Protein AF-A0A4V1DI14-F1 (afdb_monomer_lite)

pLDDT: mean 85.04, std 14.4, range [32.91, 95.81]

Radius of gyration: 13.13 Å; chains: 1; bounding box: 42×26×35 Å

Structure (mmCIF, N/CA/C/O backbone):
data_AF-A0A4V1DI14-F1
#
_entry.id   AF-A0A4V1DI14-F1
#
loop_
_atom_site.group_PDB
_atom_site.id
_atom_site.type_symbol
_atom_site.label_atom_id
_atom_site.label_alt_id
_atom_site.label_comp_id
_atom_site.label_asym_id
_atom_site.label_entity_id
_atom_site.label_seq_id
_atom_site.pdbx_PDB_ins_code
_atom_site.Cartn_x
_atom_site.Cartn_y
_atom_site.Cartn_z
_atom_site.occupancy
_atom_site.B_iso_or_equiv
_atom_site.auth_seq_id
_atom_site.auth_comp_id
_atom_site.auth_asym_id
_atom_site.auth_atom_id
_atom_site.pdbx_PDB_model_num
ATOM 1 N N . MET A 1 1 ? -28.842 4.472 -12.745 1.00 34.69 1 MET A N 1
ATOM 2 C CA . MET A 1 1 ? -27.729 5.314 -12.259 1.00 34.69 1 MET A CA 1
ATOM 3 C C . MET A 1 1 ? -26.998 4.525 -11.185 1.00 34.69 1 MET A C 1
ATOM 5 O O . MET A 1 1 ? -27.484 4.442 -10.068 1.00 34.69 1 MET A O 1
ATOM 9 N N . THR A 1 2 ? -25.924 3.823 -11.539 1.00 32.91 2 THR A N 1
ATOM 10 C CA . THR A 1 2 ? -25.123 3.049 -10.580 1.00 32.91 2 THR A CA 1
ATOM 11 C C . THR A 1 2 ? -24.181 3.997 -9.860 1.00 32.91 2 THR A C 1
ATOM 13 O O . THR A 1 2 ? -23.197 4.452 -10.442 1.00 32.91 2 THR A O 1
ATOM 16 N N . THR A 1 3 ? -24.495 4.322 -8.610 1.00 44.41 3 THR A N 1
ATOM 17 C CA . THR A 1 3 ? -23.587 5.018 -7.701 1.00 44.41 3 THR A CA 1
ATOM 18 C C . THR A 1 3 ? -22.331 4.156 -7.562 1.00 44.41 3 THR A C 1
ATOM 20 O O . THR A 1 3 ? -22.338 3.146 -6.862 1.00 44.41 3 THR A O 1
ATOM 23 N N . GLN A 1 4 ? -21.263 4.482 -8.295 1.00 47.41 4 GLN A N 1
ATOM 24 C CA . GLN A 1 4 ? -19.953 3.878 -8.070 1.00 47.41 4 GLN A CA 1
ATOM 25 C C . GLN A 1 4 ? -19.480 4.361 -6.701 1.00 47.41 4 GLN A C 1
ATOM 27 O O . GLN A 1 4 ? -18.945 5.461 -6.573 1.00 47.41 4 GLN A O 1
ATOM 32 N N . TYR A 1 5 ? -19.709 3.555 -5.668 1.00 50.75 5 TYR A N 1
ATOM 33 C CA . TYR A 1 5 ? -19.068 3.731 -4.374 1.00 50.75 5 TYR A CA 1
ATOM 34 C C . TYR A 1 5 ? -17.562 3.553 -4.589 1.00 50.75 5 TYR A C 1
ATOM 36 O O . TYR A 1 5 ? -17.045 2.439 -4.578 1.00 50.75 5 TYR A O 1
ATOM 44 N N . ARG A 1 6 ? -16.851 4.649 -4.881 1.00 60.19 6 ARG A N 1
ATOM 45 C CA . ARG A 1 6 ? -15.390 4.636 -4.934 1.00 60.19 6 ARG A CA 1
ATOM 46 C C . ARG A 1 6 ? -14.900 4.340 -3.524 1.00 60.19 6 ARG A C 1
ATOM 48 O O . ARG A 1 6 ? -15.091 5.152 -2.625 1.00 60.19 6 ARG A O 1
ATOM 55 N N . THR A 1 7 ? -14.293 3.173 -3.341 1.00 67.38 7 THR A N 1
ATOM 56 C CA . THR A 1 7 ? -13.611 2.810 -2.101 1.00 67.38 7 THR A CA 1
ATOM 57 C C . THR A 1 7 ? -12.577 3.891 -1.773 1.00 67.38 7 THR A C 1
ATOM 59 O O . THR A 1 7 ? -11.688 4.126 -2.601 1.00 67.38 7 THR A O 1
ATOM 62 N N . PRO A 1 8 ? -12.684 4.584 -0.625 1.00 78.56 8 PRO A N 1
ATOM 63 C CA . PRO A 1 8 ? -11.749 5.643 -0.280 1.00 78.56 8 PRO A CA 1
ATOM 64 C C . PRO A 1 8 ? -10.317 5.105 -0.206 1.00 78.56 8 PRO A C 1
ATOM 66 O O . PRO A 1 8 ? -10.009 4.172 0.541 1.00 78.56 8 PRO A O 1
ATOM 69 N N . ARG A 1 9 ? -9.441 5.715 -1.010 1.00 86.50 9 ARG A N 1
ATOM 70 C CA . ARG A 1 9 ? -7.990 5.516 -0.973 1.00 86.50 9 ARG A CA 1
ATOM 71 C C . ARG A 1 9 ? -7.430 6.371 0.153 1.00 86.50 9 ARG A C 1
ATOM 73 O O . ARG A 1 9 ? -7.548 7.589 0.112 1.00 86.50 9 ARG A O 1
ATOM 80 N N . LEU A 1 10 ? -6.845 5.725 1.152 1.00 88.31 10 LEU A N 1
ATOM 81 C CA . LEU A 1 10 ? -6.224 6.397 2.291 1.00 88.31 10 LEU A CA 1
ATOM 82 C C . LEU A 1 10 ? -4.787 6.808 1.987 1.00 88.31 10 LEU A C 1
ATOM 84 O O . LEU A 1 10 ? -4.359 7.892 2.367 1.00 88.31 10 LEU A O 1
ATOM 88 N N . ALA A 1 11 ? -4.045 5.938 1.305 1.00 90.94 11 ALA A N 1
ATOM 89 C CA . ALA A 1 11 ? -2.674 6.203 0.906 1.00 90.94 11 ALA A CA 1
ATOM 90 C C . ALA A 1 11 ? -2.348 5.450 -0.381 1.00 90.94 11 ALA A C 1
ATOM 92 O O . ALA A 1 11 ? -2.833 4.343 -0.610 1.00 90.94 11 ALA A O 1
ATOM 93 N N . THR A 1 12 ? -1.513 6.057 -1.214 1.00 93.25 12 THR A N 1
ATOM 94 C CA . THR A 1 12 ? -0.805 5.377 -2.300 1.00 93.25 12 THR A CA 1
ATOM 95 C C . THR A 1 12 ? 0.677 5.573 -2.036 1.00 93.25 12 THR A C 1
ATOM 97 O O . THR A 1 12 ? 1.094 6.699 -1.775 1.00 93.25 12 THR A O 1
ATOM 100 N N . LEU A 1 13 ? 1.460 4.501 -2.035 1.00 93.50 13 LEU A N 1
ATOM 101 C CA . LEU A 1 13 ? 2.894 4.535 -1.800 1.00 93.50 13 LEU A CA 1
ATOM 102 C C . LEU A 1 13 ? 3.624 3.954 -3.008 1.00 93.50 13 LEU A C 1
ATOM 104 O O . LEU A 1 13 ? 3.278 2.875 -3.482 1.00 93.50 13 LEU A O 1
ATOM 108 N N . ILE A 1 14 ? 4.660 4.646 -3.468 1.00 93.12 14 ILE A N 1
ATOM 109 C CA . ILE A 1 14 ? 5.497 4.230 -4.598 1.00 93.12 14 ILE A CA 1
ATOM 110 C C . ILE A 1 14 ? 6.945 4.066 -4.152 1.00 93.12 14 ILE A C 1
ATOM 112 O O . ILE A 1 14 ? 7.417 4.791 -3.277 1.00 93.12 14 ILE A O 1
ATOM 116 N N . HIS A 1 15 ? 7.672 3.130 -4.755 1.00 91.06 15 HIS A N 1
ATOM 117 C CA . HIS A 1 15 ? 9.095 2.972 -4.475 1.00 91.06 15 HIS A CA 1
ATOM 118 C C . HIS A 1 15 ? 9.915 3.844 -5.431 1.00 91.06 15 HIS A C 1
ATOM 120 O O . HIS A 1 15 ? 10.137 3.472 -6.585 1.00 91.06 15 HIS A O 1
ATOM 126 N N . GLN A 1 16 ? 10.385 5.004 -4.960 1.00 83.44 16 GLN A N 1
ATOM 127 C CA . GLN A 1 16 ? 11.002 6.024 -5.825 1.00 83.44 16 GLN A CA 1
ATOM 128 C C . GLN A 1 16 ? 12.231 5.510 -6.589 1.00 83.44 16 GLN A C 1
ATOM 130 O O . GLN A 1 16 ? 12.396 5.808 -7.768 1.00 83.44 16 GLN A O 1
ATOM 135 N N . ALA A 1 17 ? 13.071 4.696 -5.946 1.00 85.38 17 ALA A N 1
ATOM 136 C CA . ALA A 1 17 ? 14.285 4.169 -6.571 1.00 85.38 17 ALA A CA 1
ATOM 137 C C . ALA A 1 17 ? 14.018 3.026 -7.567 1.00 85.38 17 ALA A C 1
ATOM 139 O O . ALA A 1 17 ? 14.873 2.711 -8.391 1.00 85.38 17 ALA A O 1
ATOM 140 N N . THR A 1 18 ? 12.848 2.382 -7.500 1.00 84.69 18 THR A N 1
ATOM 141 C CA . THR A 1 18 ? 12.497 1.262 -8.390 1.00 84.69 18 THR A CA 1
ATOM 142 C C . THR A 1 18 ? 11.012 1.324 -8.758 1.00 84.69 18 THR A C 1
ATOM 144 O O . THR A 1 18 ? 10.225 0.524 -8.243 1.00 84.69 18 THR A O 1
ATOM 147 N N . PRO A 1 19 ? 10.613 2.253 -9.647 1.00 77.06 19 PRO A N 1
ATOM 148 C CA . PRO A 1 19 ? 9.203 2.498 -9.967 1.00 77.06 19 PRO A CA 1
ATOM 149 C C . PRO A 1 19 ? 8.492 1.287 -10.586 1.00 77.06 19 PRO A C 1
ATOM 151 O O . PRO A 1 19 ? 7.301 1.087 -10.383 1.00 77.06 19 PRO A O 1
ATOM 154 N N . TYR A 1 20 ? 9.239 0.420 -11.277 1.00 82.75 20 TYR A N 1
ATOM 155 C CA . TYR A 1 20 ? 8.730 -0.834 -11.845 1.00 82.75 20 TYR A CA 1
ATOM 156 C C . TYR A 1 20 ? 8.230 -1.835 -10.789 1.00 82.75 20 TYR A C 1
ATOM 158 O O . TYR A 1 20 ? 7.579 -2.815 -11.136 1.00 82.75 20 TYR A O 1
ATOM 166 N N . ARG A 1 21 ? 8.519 -1.612 -9.496 1.00 85.94 21 ARG A N 1
ATOM 167 C CA . ARG A 1 21 ? 7.944 -2.406 -8.401 1.00 85.94 21 ARG A CA 1
ATOM 168 C C . ARG A 1 21 ? 6.467 -2.105 -8.165 1.00 85.94 21 ARG A C 1
ATOM 170 O O . ARG A 1 21 ? 5.886 -2.756 -7.307 1.00 85.94 21 ARG A O 1
ATOM 177 N N . GLY A 1 22 ? 5.868 -1.164 -8.890 1.00 91.62 22 GLY A N 1
ATOM 178 C CA . GLY A 1 22 ? 4.457 -0.835 -8.758 1.00 91.62 22 GLY A CA 1
ATOM 179 C C . GLY A 1 22 ? 4.168 0.093 -7.582 1.00 91.62 22 GLY A C 1
ATOM 180 O O . GLY A 1 22 ? 5.023 0.872 -7.157 1.00 91.62 22 GLY A O 1
ATOM 181 N N . GLU A 1 23 ? 2.948 0.009 -7.065 1.00 94.06 23 GLU A N 1
ATOM 182 C CA . GLU A 1 23 ? 2.420 0.867 -6.010 1.00 94.06 23 GLU A CA 1
ATOM 183 C C . GLU A 1 23 ? 1.680 0.056 -4.944 1.00 94.06 23 GLU A C 1
ATOM 185 O O . GLU A 1 23 ? 0.995 -0.925 -5.231 1.00 94.06 23 GLU A O 1
ATOM 190 N N . TRP A 1 24 ? 1.800 0.487 -3.694 1.00 95.44 24 TRP A N 1
ATOM 191 C CA . TRP A 1 24 ? 0.959 0.021 -2.602 1.00 95.44 24 TRP A CA 1
ATOM 192 C C . TRP A 1 24 ? -0.208 0.980 -2.407 1.00 95.44 24 TRP A C 1
ATOM 194 O O . TRP A 1 24 ? -0.007 2.173 -2.201 1.00 95.44 24 TRP A O 1
ATOM 204 N N . ILE A 1 25 ? -1.433 0.468 -2.419 1.00 94.44 25 ILE A N 1
ATOM 205 C CA . ILE A 1 25 ? -2.652 1.253 -2.225 1.00 94.44 25 ILE A CA 1
ATOM 206 C C . ILE A 1 25 ? -3.351 0.765 -0.963 1.00 94.44 25 ILE A C 1
ATOM 208 O O . ILE A 1 25 ? -3.787 -0.383 -0.889 1.00 94.44 25 ILE A O 1
ATOM 212 N N . ILE A 1 26 ? -3.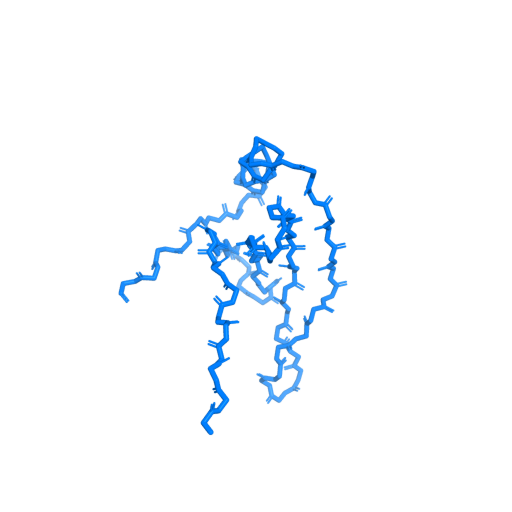494 1.646 0.021 1.00 94.25 26 ILE A N 1
ATOM 213 C CA . ILE A 1 26 ? -4.246 1.378 1.245 1.00 94.25 26 ILE A CA 1
ATOM 214 C C . ILE A 1 26 ? -5.653 1.945 1.074 1.00 94.25 26 ILE A C 1
ATOM 216 O O . ILE A 1 26 ? -5.844 3.134 0.814 1.00 94.25 26 ILE A O 1
ATOM 220 N N . LEU A 1 27 ? -6.643 1.076 1.222 1.00 92.38 27 LEU A N 1
ATOM 221 C CA . LEU A 1 27 ? -8.057 1.333 0.989 1.00 92.38 27 LEU A CA 1
ATOM 222 C C . LEU A 1 27 ? -8.842 1.107 2.276 1.00 92.38 27 LEU A C 1
ATOM 224 O O . LEU A 1 27 ? -8.565 0.158 3.014 1.00 92.38 27 LEU A O 1
ATOM 228 N N . GLN A 1 28 ? -9.867 1.924 2.495 1.00 89.19 28 GLN A N 1
ATOM 229 C CA . GLN A 1 28 ? -10.917 1.635 3.465 1.00 89.19 28 GLN A CA 1
ATOM 230 C C . GLN A 1 28 ? -12.155 1.133 2.719 1.00 89.19 28 GLN A C 1
ATOM 232 O O . GLN A 1 28 ? -12.785 1.873 1.967 1.00 89.19 28 GLN A O 1
ATOM 237 N N . ASN A 1 29 ? -12.501 -0.131 2.927 1.00 83.44 29 ASN A N 1
ATOM 238 C CA . ASN A 1 29 ? -13.702 -0.746 2.379 1.00 83.44 29 ASN A CA 1
ATOM 239 C C . ASN A 1 29 ? -14.947 -0.335 3.179 1.00 83.44 29 ASN A C 1
ATOM 241 O O . ASN A 1 29 ? -14.869 0.221 4.282 1.00 83.44 29 ASN A O 1
ATOM 245 N N . THR A 1 30 ? -16.117 -0.644 2.619 1.00 72.31 30 THR A N 1
ATOM 246 C CA . THR A 1 30 ? -17.371 -0.668 3.376 1.00 72.31 30 THR A CA 1
ATOM 247 C C . THR A 1 30 ? -17.198 -1.577 4.602 1.00 72.31 30 THR A C 1
ATOM 249 O O . THR A 1 30 ? -16.441 -2.541 4.553 1.00 72.31 30 THR A O 1
ATOM 252 N N . ASP A 1 31 ? -17.817 -1.213 5.726 1.00 74.50 31 ASP A N 1
ATOM 253 C CA . ASP A 1 31 ? -17.683 -1.884 7.036 1.00 74.50 31 ASP A CA 1
ATOM 254 C C . ASP A 1 31 ? -16.386 -1.619 7.822 1.00 74.50 31 ASP A C 1
ATOM 256 O O . ASP A 1 31 ? -16.022 -2.388 8.709 1.00 74.50 31 ASP A O 1
ATOM 260 N N . ARG A 1 32 ? -15.696 -0.497 7.554 1.00 73.06 32 ARG A N 1
ATOM 261 C CA . ARG A 1 32 ? -14.451 -0.098 8.258 1.00 73.06 32 ARG A CA 1
ATOM 262 C C . ARG A 1 32 ? -13.341 -1.153 8.173 1.00 73.06 32 ARG A C 1
ATOM 264 O O . ARG A 1 32 ? -12.451 -1.185 9.018 1.00 73.06 32 ARG A O 1
ATOM 271 N N . GLN A 1 33 ? -13.382 -1.999 7.152 1.00 84.69 33 GLN A N 1
ATOM 272 C CA . GLN A 1 33 ? -12.303 -2.926 6.852 1.00 84.69 33 GLN A CA 1
ATOM 273 C C . GLN A 1 33 ? -11.218 -2.190 6.073 1.00 84.69 33 GLN A C 1
ATOM 275 O O . GLN A 1 33 ? -11.521 -1.374 5.202 1.00 84.69 33 GLN A O 1
ATOM 280 N N . TYR A 1 34 ? -9.957 -2.487 6.358 1.00 91.50 34 TYR A N 1
ATOM 281 C CA . TYR A 1 34 ? -8.828 -1.871 5.676 1.00 91.50 34 TYR A CA 1
ATOM 282 C C . TYR A 1 34 ? -8.117 -2.933 4.845 1.00 91.50 34 TYR A C 1
ATOM 284 O O . TYR A 1 34 ? -7.980 -4.084 5.258 1.00 91.50 34 TYR A O 1
ATOM 292 N N . THR A 1 35 ? -7.677 -2.568 3.647 1.00 94.50 35 THR A N 1
ATOM 293 C CA . THR A 1 35 ? -6.896 -3.468 2.792 1.00 94.50 35 THR A CA 1
ATOM 294 C C . THR A 1 35 ? -5.735 -2.719 2.176 1.00 94.50 35 THR A C 1
ATOM 296 O O . THR A 1 35 ? -5.917 -1.587 1.734 1.00 94.50 35 THR A O 1
ATOM 299 N N . ALA A 1 36 ? -4.568 -3.349 2.125 1.00 95.44 36 ALA A N 1
ATOM 300 C CA . ALA A 1 36 ? -3.439 -2.881 1.338 1.00 95.44 36 ALA A CA 1
ATOM 301 C C . ALA A 1 36 ? -3.291 -3.771 0.102 1.00 95.44 36 ALA A C 1
ATOM 303 O O . ALA A 1 36 ? -3.249 -4.995 0.214 1.00 95.44 36 ALA A O 1
ATOM 304 N N . ARG A 1 37 ? -3.252 -3.156 -1.077 1.00 95.12 37 ARG A N 1
ATOM 305 C CA . ARG A 1 37 ? -3.054 -3.825 -2.365 1.00 95.12 37 ARG A CA 1
ATOM 306 C C . ARG A 1 37 ? -1.698 -3.448 -2.912 1.00 95.12 37 ARG A C 1
ATOM 308 O O . ARG A 1 37 ? -1.397 -2.261 -2.976 1.00 95.12 37 ARG A O 1
ATOM 315 N N . HIS A 1 38 ? -0.927 -4.429 -3.346 1.00 95.81 38 HIS A N 1
ATOM 316 C CA . HIS A 1 38 ? 0.262 -4.193 -4.146 1.00 95.81 38 HIS A CA 1
ATOM 317 C C . HIS A 1 38 ? -0.108 -4.353 -5.612 1.00 95.81 38 HIS A C 1
ATOM 319 O O . HIS A 1 38 ? -0.433 -5.455 -6.055 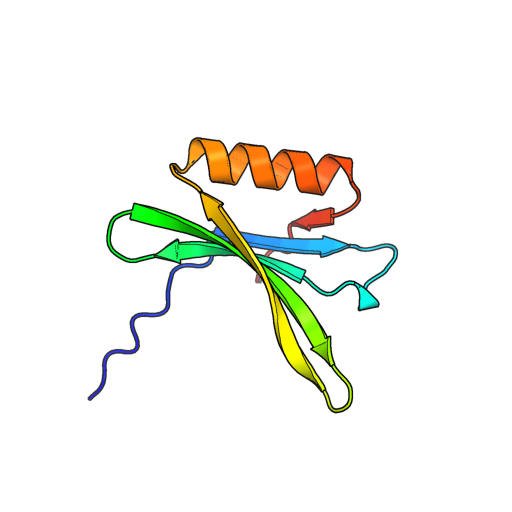1.00 95.81 38 HIS A O 1
ATOM 325 N N . GLU A 1 39 ? -0.113 -3.253 -6.351 1.00 94.25 39 GLU A N 1
ATOM 326 C CA . GLU A 1 39 ? -0.440 -3.223 -7.770 1.00 94.25 39 GLU A CA 1
ATOM 327 C C . GLU A 1 39 ? 0.832 -3.025 -8.588 1.00 94.25 39 GLU A C 1
ATOM 329 O O . GLU A 1 39 ? 1.570 -2.067 -8.379 1.00 94.25 39 GLU A O 1
ATOM 334 N N . VAL A 1 40 ? 1.093 -3.928 -9.533 1.00 93.00 40 VAL A N 1
ATOM 335 C CA . VAL A 1 40 ? 2.259 -3.867 -10.424 1.00 93.00 40 VAL A CA 1
ATOM 336 C C . VAL A 1 40 ? 1.783 -3.787 -11.864 1.00 93.00 40 VAL A C 1
ATOM 338 O O . VAL A 1 40 ? 0.903 -4.548 -12.279 1.00 93.00 40 VAL A O 1
ATOM 341 N N . GLU A 1 41 ? 2.375 -2.868 -12.624 1.00 89.31 41 GLU A N 1
ATOM 342 C CA . GLU A 1 41 ? 2.144 -2.755 -14.060 1.00 89.31 41 GLU A CA 1
ATOM 343 C C . GLU A 1 41 ? 2.735 -3.973 -14.783 1.00 89.31 41 GLU A C 1
ATOM 345 O O . GLU A 1 41 ? 3.903 -4.323 -14.612 1.00 89.31 41 GLU A O 1
ATOM 350 N N . GLN A 1 42 ? 1.896 -4.659 -15.550 1.00 85.06 42 GLN A N 1
ATOM 351 C CA . GLN A 1 42 ? 2.250 -5.808 -16.371 1.00 85.06 42 GLN A CA 1
ATOM 352 C C . GLN A 1 42 ? 2.607 -5.361 -17.793 1.00 85.06 42 GLN A C 1
ATOM 354 O O . GLN A 1 42 ? 2.428 -4.201 -18.176 1.00 85.06 42 GLN A O 1
ATOM 359 N N . ALA A 1 43 ? 3.081 -6.309 -18.608 1.00 77.69 43 ALA A N 1
ATOM 360 C CA . ALA A 1 43 ? 3.225 -6.083 -20.040 1.00 77.69 43 ALA A CA 1
ATOM 361 C C . ALA A 1 43 ? 1.901 -5.543 -20.616 1.00 77.69 43 ALA A C 1
ATOM 363 O O . ALA A 1 43 ? 0.837 -6.081 -20.322 1.00 77.69 43 ALA A O 1
ATOM 364 N N . HIS A 1 44 ? 1.989 -4.480 -21.422 1.00 77.00 44 HIS A N 1
ATOM 365 C CA . HIS A 1 44 ? 0.860 -3.747 -22.021 1.00 77.00 44 HIS A CA 1
ATOM 366 C C . HIS A 1 44 ? 0.120 -2.744 -21.116 1.00 77.00 44 HIS A C 1
ATOM 368 O O . HIS A 1 44 ? -0.924 -2.234 -21.514 1.00 77.00 44 HIS A O 1
ATOM 374 N N . GLY A 1 45 ? 0.678 -2.387 -19.953 1.00 77.12 45 GLY A N 1
ATOM 375 C CA . GLY A 1 45 ? 0.173 -1.278 -19.130 1.00 77.12 45 GLY A CA 1
ATOM 376 C C . GLY A 1 45 ? -1.002 -1.644 -18.218 1.00 77.12 45 GLY A C 1
ATOM 377 O O . GLY A 1 45 ? -1.558 -0.779 -17.541 1.00 77.12 45 GLY A O 1
ATOM 378 N N . GLU A 1 46 ? -1.390 -2.922 -18.168 1.00 85.25 46 GLU A N 1
ATOM 379 C CA . GLU A 1 46 ? -2.402 -3.400 -17.226 1.00 85.25 46 GLU A CA 1
ATOM 380 C C . GLU A 1 46 ? -1.842 -3.433 -15.801 1.00 85.25 46 GLU A C 1
ATOM 382 O O . GLU A 1 46 ? -0.797 -4.027 -15.544 1.00 85.25 46 GLU A O 1
ATOM 387 N N . ARG A 1 47 ? -2.554 -2.840 -14.837 1.00 86.88 47 ARG A N 1
ATOM 388 C CA . ARG A 1 47 ? -2.201 -2.951 -13.415 1.00 86.88 47 ARG A CA 1
ATOM 389 C C . ARG A 1 47 ? -2.849 -4.184 -12.810 1.00 86.88 47 ARG A C 1
ATOM 391 O O . ARG A 1 47 ? -4.069 -4.339 -12.856 1.00 86.88 47 ARG A O 1
ATOM 398 N N . LYS A 1 48 ? -2.034 -5.044 -12.202 1.00 91.19 48 LYS A N 1
ATOM 399 C CA . LYS A 1 48 ? -2.495 -6.260 -11.529 1.00 91.19 48 LYS A CA 1
ATOM 400 C C . LYS A 1 48 ? -2.169 -6.206 -10.046 1.00 91.19 48 LYS A C 1
ATOM 402 O O . LYS A 1 48 ? -1.042 -5.894 -9.675 1.00 91.19 48 LYS A O 1
ATOM 407 N N . VAL A 1 49 ? -3.139 -6.581 -9.213 1.00 93.12 49 VAL A N 1
ATOM 408 C CA . VAL A 1 49 ? -2.907 -6.825 -7.785 1.00 93.12 49 VAL A CA 1
ATOM 409 C C . VAL A 1 49 ? -2.090 -8.112 -7.650 1.00 93.12 49 VAL A C 1
ATOM 411 O O . VAL A 1 49 ? -2.583 -9.194 -7.975 1.00 93.12 49 VAL A O 1
ATOM 414 N N . VAL A 1 50 ? -0.838 -7.995 -7.212 1.00 93.56 50 VAL A N 1
ATOM 415 C CA . VAL A 1 50 ? 0.059 -9.136 -6.962 1.00 93.56 50 VAL A CA 1
ATOM 416 C C . VAL A 1 50 ? 0.050 -9.562 -5.496 1.00 93.56 50 VAL A C 1
ATOM 418 O O . VAL A 1 50 ? 0.322 -10.722 -5.203 1.00 93.56 50 VAL A O 1
ATOM 421 N N . GLU A 1 51 ? -0.330 -8.657 -4.591 1.00 95.31 51 GLU A N 1
ATOM 422 C CA . GLU A 1 51 ? -0.452 -8.928 -3.159 1.00 95.31 51 GLU A CA 1
ATOM 423 C C . GLU A 1 51 ? -1.661 -8.191 -2.567 1.00 95.31 51 GLU A C 1
ATOM 425 O O . GLU A 1 51 ? -1.956 -7.050 -2.934 1.00 95.31 51 GLU A O 1
ATOM 430 N N . LEU A 1 52 ? -2.372 -8.850 -1.649 1.00 94.94 52 LEU A N 1
ATOM 431 C CA . LEU A 1 52 ? -3.510 -8.290 -0.923 1.00 94.94 52 LEU A CA 1
ATOM 432 C C . LEU A 1 52 ? -3.379 -8.624 0.563 1.00 94.94 52 LEU A C 1
ATOM 434 O O . LEU A 1 52 ? -3.400 -9.791 0.949 1.00 94.94 52 LEU A O 1
ATOM 438 N N . ILE A 1 53 ? -3.309 -7.588 1.393 1.00 95.44 53 ILE A N 1
ATOM 439 C CA . ILE A 1 53 ? -3.209 -7.699 2.847 1.00 95.44 53 ILE A CA 1
ATOM 440 C C . ILE A 1 53 ? -4.477 -7.124 3.473 1.00 95.44 53 ILE A C 1
ATOM 442 O O . ILE A 1 53 ? -4.886 -6.003 3.163 1.00 95.44 53 ILE A O 1
ATOM 446 N N . TYR A 1 54 ? -5.082 -7.886 4.380 1.00 93.88 54 TYR A N 1
ATOM 447 C CA . TYR A 1 54 ? -6.206 -7.434 5.194 1.00 93.88 54 TYR A CA 1
ATOM 448 C C . TYR A 1 54 ? -5.692 -6.823 6.493 1.00 93.88 54 TYR A C 1
ATOM 450 O O . TYR A 1 54 ? -4.917 -7.441 7.218 1.00 93.88 54 TYR A O 1
ATOM 458 N N . LEU A 1 55 ? -6.152 -5.613 6.782 1.00 93.25 55 LEU A N 1
ATOM 459 C CA . LEU A 1 55 ? -5.763 -4.812 7.932 1.00 93.25 55 LEU A CA 1
ATOM 460 C C . LEU A 1 55 ? -7.006 -4.628 8.811 1.00 93.25 55 LEU A C 1
ATOM 462 O O . LEU A 1 55 ? -8.077 -4.224 8.344 1.00 93.25 55 LEU A O 1
ATOM 466 N N . LYS A 1 56 ? -6.885 -4.956 10.094 1.00 90.56 56 LYS A N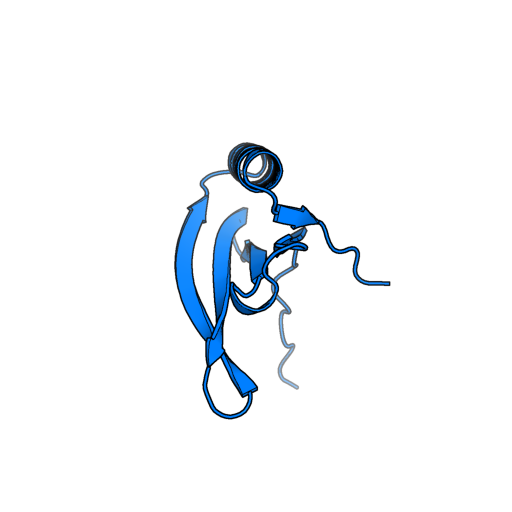 1
ATOM 467 C CA . LYS A 1 56 ? -8.004 -5.019 11.043 1.00 90.56 56 LYS A CA 1
ATOM 468 C C . LYS A 1 56 ? -8.452 -3.643 11.522 1.00 90.56 56 LYS A C 1
ATOM 470 O O . LYS A 1 56 ? -9.552 -3.511 12.052 1.00 90.56 56 LYS A O 1
ATOM 475 N N . SER A 1 57 ? -7.610 -2.624 11.371 1.00 91.25 57 SER A N 1
ATOM 476 C CA . SER A 1 57 ? -7.868 -1.286 11.897 1.00 91.25 57 SER A CA 1
ATOM 477 C C . SER A 1 57 ? -7.124 -0.191 11.129 1.00 91.25 57 SER A C 1
ATOM 479 O O . SER A 1 57 ? -6.179 -0.445 10.379 1.00 91.25 57 SER A O 1
ATOM 481 N N . LEU A 1 58 ? -7.511 1.062 11.394 1.00 90.56 58 LEU A N 1
ATOM 482 C CA . LEU A 1 58 ? -6.782 2.238 10.919 1.00 90.56 58 LEU A CA 1
ATOM 483 C C . LEU A 1 58 ? -5.349 2.285 11.470 1.00 90.56 58 LEU A C 1
ATOM 485 O O . LEU A 1 58 ? -4.441 2.703 10.759 1.00 90.56 58 LEU A O 1
ATOM 489 N N . SER A 1 59 ? -5.134 1.847 12.715 1.00 93.00 59 SER A N 1
ATOM 490 C CA . SER A 1 59 ? -3.798 1.823 13.318 1.00 93.00 59 SER A CA 1
ATOM 491 C C . SER A 1 59 ? -2.878 0.811 12.634 1.00 93.00 59 SER A C 1
ATOM 493 O O . SER A 1 59 ? -1.717 1.127 12.395 1.00 93.00 59 SER A O 1
ATOM 495 N N . GLU A 1 60 ? -3.387 -0.363 12.245 1.00 94.06 60 GLU A N 1
ATOM 496 C CA . GLU A 1 60 ? -2.626 -1.322 11.434 1.00 94.06 60 GLU A CA 1
ATOM 497 C C . GLU A 1 60 ? -2.319 -0.756 10.043 1.00 94.06 60 GLU A C 1
ATOM 499 O O . GLU A 1 60 ? -1.198 -0.895 9.563 1.00 94.06 60 GLU A O 1
ATOM 504 N N . ALA A 1 61 ? -3.267 -0.052 9.419 1.00 92.88 61 ALA A N 1
ATOM 505 C CA . ALA A 1 61 ? -3.032 0.625 8.145 1.00 92.88 61 ALA A CA 1
ATOM 506 C C . ALA A 1 61 ? -1.933 1.698 8.233 1.00 92.88 61 ALA A C 1
ATOM 508 O O . ALA A 1 61 ? -1.071 1.782 7.357 1.00 92.88 61 ALA A O 1
ATOM 509 N N . GLN A 1 62 ? -1.921 2.487 9.308 1.00 92.75 62 GLN A N 1
ATOM 510 C CA . GLN A 1 62 ? -0.863 3.463 9.572 1.00 92.75 62 GLN A CA 1
ATOM 511 C C . GLN A 1 62 ? 0.485 2.783 9.835 1.00 92.75 62 GLN A C 1
ATOM 513 O O . GLN A 1 62 ? 1.486 3.171 9.235 1.00 92.75 62 GLN A O 1
ATOM 518 N N . ALA A 1 63 ? 0.515 1.744 10.675 1.00 95.19 63 ALA A N 1
ATOM 519 C CA . ALA A 1 63 ? 1.729 0.982 10.961 1.00 95.19 63 ALA A CA 1
ATOM 520 C C . ALA A 1 63 ? 2.309 0.338 9.693 1.00 95.19 63 ALA A C 1
ATOM 522 O O . ALA A 1 63 ? 3.518 0.386 9.478 1.00 95.19 63 ALA A O 1
ATOM 523 N N . PHE A 1 64 ? 1.452 -0.194 8.819 1.00 95.38 64 PHE A N 1
ATOM 524 C CA . PHE A 1 64 ? 1.864 -0.760 7.539 1.00 95.38 64 PHE A CA 1
ATOM 525 C C . PHE A 1 64 ? 2.438 0.303 6.592 1.00 95.38 64 PHE A C 1
ATOM 527 O O . PHE A 1 64 ? 3.480 0.083 5.982 1.00 95.38 64 PHE A O 1
ATOM 534 N N . SER A 1 65 ? 1.829 1.492 6.526 1.00 93.94 65 SER A N 1
ATOM 535 C CA . SER A 1 65 ? 2.373 2.629 5.765 1.00 93.94 65 SER A CA 1
ATOM 536 C C . SER A 1 65 ? 3.768 3.049 6.260 1.00 93.94 65 SER A C 1
ATOM 538 O O . SER A 1 65 ? 4.684 3.276 5.464 1.00 93.94 65 SER A O 1
ATOM 540 N N . ILE A 1 66 ? 3.964 3.092 7.583 1.00 94.50 66 ILE A N 1
ATOM 541 C CA . ILE A 1 66 ? 5.265 3.388 8.203 1.00 94.50 66 ILE A CA 1
ATOM 542 C C . ILE A 1 66 ? 6.281 2.292 7.866 1.00 94.50 66 ILE A C 1
ATOM 544 O O . ILE A 1 66 ? 7.396 2.607 7.460 1.00 94.50 66 ILE A O 1
ATOM 548 N N . TYR A 1 67 ? 5.893 1.019 7.975 1.00 95.31 67 TYR A N 1
ATOM 549 C CA . TYR A 1 67 ? 6.735 -0.117 7.597 1.00 95.31 67 TYR A CA 1
ATOM 550 C C . TYR A 1 67 ? 7.178 -0.040 6.130 1.00 95.31 67 TYR A C 1
ATOM 552 O O . TYR A 1 67 ? 8.362 -0.177 5.837 1.00 95.31 67 TYR A O 1
ATOM 560 N N . LEU A 1 68 ? 6.265 0.244 5.201 1.00 94.62 68 LEU A N 1
ATOM 561 C CA . LEU A 1 68 ? 6.623 0.448 3.797 1.00 94.62 68 LEU A CA 1
ATOM 562 C C . LEU A 1 68 ? 7.605 1.618 3.641 1.00 94.62 68 LEU A C 1
ATOM 564 O O . LEU A 1 68 ? 8.577 1.521 2.893 1.00 94.62 68 LEU A O 1
ATOM 568 N N . SER A 1 69 ? 7.406 2.696 4.398 1.00 93.06 69 SER A N 1
ATOM 569 C CA . SER A 1 69 ? 8.291 3.862 4.356 1.00 93.06 69 SER A CA 1
ATOM 570 C C . SER A 1 69 ? 9.721 3.550 4.805 1.00 93.06 69 SER A C 1
ATOM 572 O O . SER A 1 69 ? 10.673 4.025 4.187 1.00 93.06 69 SER A O 1
ATOM 574 N N . THR A 1 70 ? 9.909 2.687 5.811 1.00 93.88 70 THR A N 1
ATOM 575 C CA . THR A 1 70 ? 11.258 2.233 6.209 1.00 93.88 70 THR A CA 1
ATOM 576 C C . THR A 1 70 ? 11.931 1.352 5.151 1.00 93.88 70 THR A C 1
ATOM 578 O O . THR A 1 70 ? 13.149 1.200 5.176 1.00 93.88 70 THR A O 1
ATOM 581 N N . HIS A 1 71 ? 11.162 0.831 4.189 1.00 92.38 71 HIS A N 1
ATOM 582 C CA . HIS A 1 71 ? 11.626 0.007 3.070 1.00 92.38 71 HIS A CA 1
ATOM 583 C C . HIS A 1 71 ? 11.661 0.772 1.736 1.00 92.38 71 HIS A C 1
ATOM 585 O O . HIS A 1 71 ? 11.584 0.160 0.673 1.00 92.38 71 HIS A O 1
ATOM 591 N N . GLY A 1 72 ? 11.766 2.105 1.771 1.0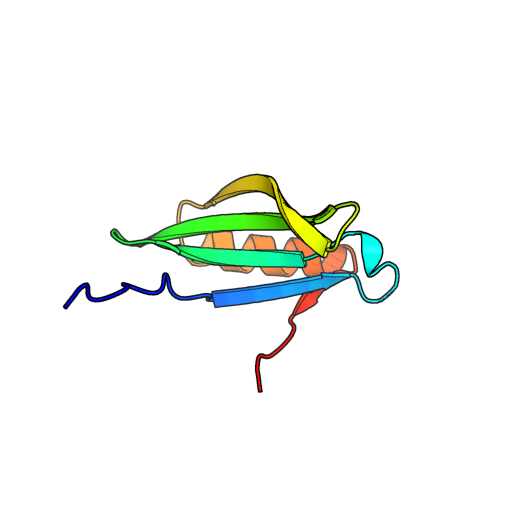0 91.25 72 GLY A N 1
ATOM 592 C CA . GLY A 1 72 ? 11.991 2.927 0.575 1.00 91.25 72 GLY A CA 1
ATOM 593 C C . GLY A 1 72 ? 10.73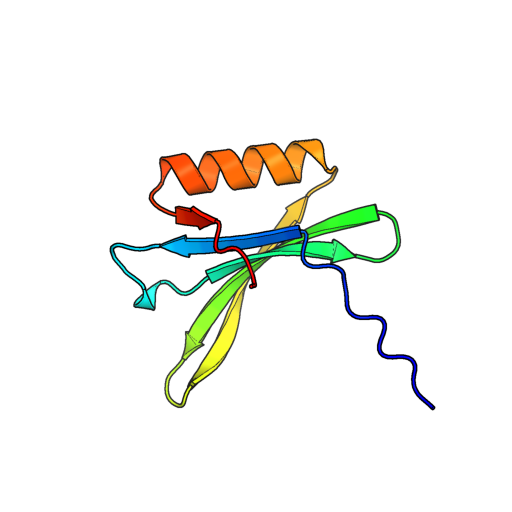6 3.260 -0.236 1.00 91.25 72 GLY A C 1
ATOM 594 O O . GLY A 1 72 ? 10.835 3.879 -1.299 1.00 91.25 72 GLY A O 1
ATOM 595 N N . TRP A 1 73 ? 9.551 2.895 0.254 1.00 94.19 73 TRP A N 1
ATOM 596 C CA . TRP A 1 73 ? 8.293 3.372 -0.309 1.00 94.19 73 TRP A CA 1
ATOM 597 C C . TRP A 1 73 ? 7.991 4.781 0.201 1.00 94.19 73 TRP A C 1
ATOM 599 O O . TRP A 1 73 ? 8.361 5.161 1.304 1.00 94.19 73 TRP A O 1
ATOM 609 N N . SER A 1 74 ? 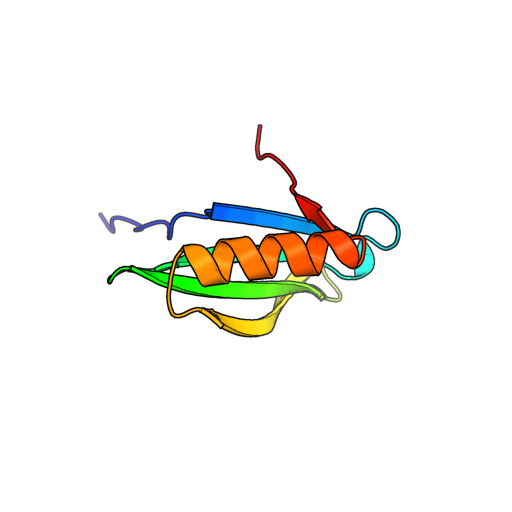7.331 5.604 -0.597 1.00 92.62 74 SER A N 1
ATOM 610 C CA . SER A 1 74 ? 6.990 6.973 -0.216 1.00 92.62 74 SER A CA 1
ATOM 611 C C . SER A 1 74 ? 5.565 7.279 -0.615 1.00 92.62 74 SER A C 1
ATOM 613 O O . SER A 1 74 ? 5.137 6.933 -1.717 1.00 92.62 74 SER A O 1
ATOM 615 N N . GLN A 1 75 ? 4.833 7.928 0.286 1.00 91.06 75 GLN A N 1
ATOM 616 C CA . GLN A 1 75 ? 3.458 8.315 0.026 1.00 91.06 75 GLN A CA 1
ATOM 617 C C . GLN A 1 75 ? 3.400 9.339 -1.112 1.00 91.06 75 GLN A C 1
ATOM 619 O O . GLN A 1 75 ? 4.054 10.380 -1.071 1.00 91.06 75 GLN A O 1
ATOM 624 N N . GLN A 1 76 ? 2.590 9.035 -2.119 1.00 87.88 76 GLN A N 1
ATOM 625 C CA . GLN A 1 76 ? 2.269 9.930 -3.213 1.00 87.88 76 GLN A CA 1
ATOM 626 C C . GLN A 1 76 ? 0.945 10.626 -2.904 1.00 87.88 76 GLN A C 1
ATOM 628 O O . GLN A 1 76 ? -0.104 9.989 -2.778 1.00 87.88 76 GLN A O 1
ATOM 633 N N . TRP A 1 77 ? 1.000 11.947 -2.779 1.00 75.38 77 TRP A N 1
ATOM 634 C CA . TRP A 1 77 ? -0.190 12.774 -2.638 1.00 75.38 77 TRP A CA 1
ATOM 635 C C . TRP A 1 77 ? -0.843 12.929 -4.011 1.00 75.38 77 TRP A C 1
ATOM 637 O O . TRP A 1 77 ? -0.191 13.348 -4.966 1.00 75.38 77 TRP A O 1
ATOM 647 N N . GLN A 1 78 ? -2.117 12.552 -4.125 1.00 62.72 78 GLN A N 1
ATOM 648 C CA . GLN A 1 78 ? -2.909 12.888 -5.305 1.00 62.72 78 GLN A CA 1
ATOM 649 C C . GLN A 1 78 ? -3.240 14.384 -5.218 1.00 62.72 78 GLN A C 1
ATOM 651 O O . GLN A 1 78 ? -4.029 14.778 -4.362 1.00 62.72 78 GLN A O 1
ATOM 656 N N . THR A 1 79 ? -2.562 15.202 -6.027 1.00 49.56 79 THR A N 1
ATOM 657 C CA . THR A 1 79 ? -2.923 16.607 -6.298 1.00 49.56 79 THR A CA 1
ATOM 658 C C . THR A 1 79 ? -4.208 16.709 -7.096 1.00 49.56 79 THR A C 1
ATOM 660 O O . THR A 1 79 ? -4.381 15.858 -8.001 1.00 49.56 79 THR A O 1
#

Foldseek 3Di:
DDPPPDFDWPWKKAQVVCRQQAIWTWTQDPPRKIKIFRWGQDPPRDTDGPDIDTDHHPVSVVVVVVVVVVVRIDTDDDD

Sequence (79 aa):
MTTQYRTPRLATLIHQATPYRGEWIILQNTDRQYTARHEVEQAHGERKVVELIYLKSLSEAQAFSIYLSTHGWSQQWQT

Secondary structure (DSSP, 8-state):
------PPEEEEEEETT-GGG-EEEEEE-GGG-EEEEEEEEPTTS-EEEEEEEEESSHHHHHHHHHHHHHTTEEEPP--